Protein AF-A0A2V9RTL7-F1 (afdb_monomer)

Secondary structure (DSSP, 8-state):
-EEE---SSS--BPP---S-PEEEEETTEEEEE-SSEEEEEEETTEEEEEEEE--SS--EEEEEEETT----EEEEEEEE-SSTT----SS-TTSS--B-------SS-EEEEE-SSEEEEEEEE-

Nearest PDB structures (foldseek):
  3ug4-assembly1_E  TM=8.383E-01  e=1.242E-06  Thermotoga maritima
  3s2c-assembly2_J  TM=7.930E-01  e=1.177E-06  Thermotoga petrophila RKU-1
  4atw-assembly6_F  TM=8.390E-01  e=3.818E-06  Thermotoga maritima MSB8
  6d25-assembly2_F  TM=8.436E-01  e=1.455E-05  Xanthomonas citri pv. citri str. 306
  2y2w-assembly1_C  TM=8.300E-01  e=2.349E-04  Bifidobacterium longum

pLDDT: mean 84.89, std 15.82, range [38.5, 98.38]

Radius of gyration: 15.91 Å; Cα contacts (8 Å, |Δi|>4): 275; chains: 1; bounding box: 34×38×45 Å

Mean predicted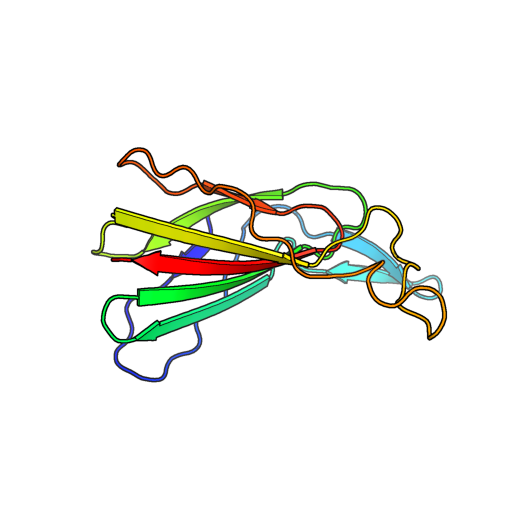 aligned error: 6.69 Å

Foldseek 3Di:
DFEDEDDDPDDWDKGADPDDWDWDDDPNDIDTGGQKIWTWDDDPQKIKIKIFGAALADKDKDWDDYPPDWFDDKKKKKWDDNDPPDDADPVRHPRTDIDIDDQDDDRDTGMDIADHRMMMIMITGD

Solvent-accessible surface area (backbone atoms only — not comparable to full-atom values): 7303 Å² total; per-residue (Å²): 79,30,61,44,80,82,67,77,83,86,56,82,37,60,38,53,42,88,56,74,55,46,74,48,76,54,96,90,36,89,41,75,41,70,40,39,41,43,41,32,43,68,55,94,60,30,38,41,37,37,39,37,23,76,39,78,77,53,67,45,77,37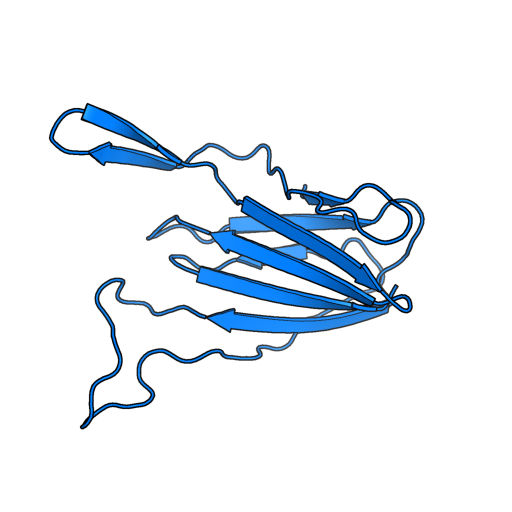,41,50,49,55,65,97,54,58,69,75,48,56,48,36,38,36,36,51,55,98,51,92,82,68,61,59,46,93,90,43,66,69,73,59,52,74,43,70,59,90,59,89,70,84,85,59,85,43,69,46,78,38,50,29,42,23,43,35,42,33,44,32,36,80

Structure (mmCIF, N/CA/C/O backbone):
data_AF-A0A2V9RTL7-F1
#
_entry.id   AF-A0A2V9RTL7-F1
#
loop_
_atom_site.group_PDB
_atom_site.id
_atom_site.type_symbol
_atom_site.label_atom_id
_atom_site.label_alt_id
_atom_site.label_comp_id
_atom_site.label_asym_id
_atom_site.label_entity_id
_atom_site.label_seq_id
_atom_site.pdbx_PDB_ins_code
_atom_site.Cartn_x
_atom_site.Cartn_y
_atom_site.Cartn_z
_atom_site.occupancy
_atom_site.B_iso_or_equiv
_atom_site.auth_seq_id
_atom_site.auth_comp_id
_atom_site.auth_asym_id
_atom_site.auth_atom_id
_atom_site.pdbx_PDB_model_num
ATOM 1 N N . MET A 1 1 ? -0.434 12.856 6.124 1.00 52.66 1 MET A N 1
ATOM 2 C CA . MET A 1 1 ? -1.654 12.536 6.882 1.00 52.66 1 MET A CA 1
ATOM 3 C C . MET A 1 1 ? -2.774 12.291 5.887 1.00 52.66 1 MET A C 1
ATOM 5 O O . MET A 1 1 ? -2.955 13.135 5.021 1.00 52.66 1 MET A O 1
ATOM 9 N N . ILE A 1 2 ? -3.444 11.142 5.966 1.00 62.03 2 ILE A N 1
ATOM 10 C CA . ILE A 1 2 ? -4.691 10.818 5.266 1.00 62.03 2 ILE A CA 1
ATOM 11 C C . ILE A 1 2 ? -5.825 11.096 6.260 1.00 62.03 2 ILE A C 1
ATOM 13 O O . ILE A 1 2 ? -5.928 10.410 7.276 1.00 62.03 2 ILE A O 1
ATOM 17 N N . CYS A 1 3 ? -6.645 12.112 5.990 1.00 57.38 3 CYS A N 1
ATOM 18 C CA . CYS A 1 3 ? -7.808 12.443 6.815 1.00 57.38 3 CYS A CA 1
ATOM 19 C C . CYS A 1 3 ? -9.070 11.815 6.231 1.00 57.38 3 CYS A C 1
ATOM 21 O O . CYS A 1 3 ? -9.384 12.036 5.063 1.00 57.38 3 CYS A O 1
ATOM 23 N N . ILE A 1 4 ? -9.812 11.075 7.056 1.00 60.62 4 ILE A N 1
ATOM 24 C CA . ILE A 1 4 ? -11.090 10.475 6.667 1.00 60.62 4 ILE A CA 1
ATOM 25 C C . ILE A 1 4 ? -12.198 11.139 7.502 1.00 60.62 4 ILE A C 1
ATOM 27 O O . ILE A 1 4 ? -12.236 10.941 8.721 1.00 60.62 4 ILE A O 1
ATOM 31 N N . PRO A 1 5 ? -13.074 11.973 6.903 1.00 53.22 5 PRO A N 1
ATOM 32 C CA . PRO A 1 5 ? -14.178 12.584 7.627 1.00 53.22 5 PRO A CA 1
ATOM 33 C C . PRO A 1 5 ? -15.213 11.525 8.023 1.00 53.22 5 PRO A C 1
ATOM 35 O O . PRO A 1 5 ? -15.569 10.650 7.235 1.00 53.22 5 PRO A O 1
ATOM 38 N N . HIS A 1 6 ? -15.738 11.627 9.246 1.00 52.78 6 HIS A N 1
ATOM 39 C CA . HIS A 1 6 ? -16.861 10.803 9.675 1.00 52.78 6 HIS A CA 1
ATOM 40 C C . HIS A 1 6 ? -18.078 11.177 8.831 1.00 52.78 6 HIS A C 1
ATOM 42 O O . HIS A 1 6 ? -18.558 12.306 8.889 1.00 52.78 6 HIS A O 1
ATOM 48 N N . THR A 1 7 ? -18.593 10.239 8.045 1.00 42.81 7 THR A N 1
ATOM 49 C CA . THR A 1 7 ? -19.841 10.457 7.315 1.00 42.81 7 THR A CA 1
ATOM 50 C C . THR A 1 7 ? -20.743 9.233 7.416 1.00 42.81 7 THR A C 1
ATOM 52 O O . THR A 1 7 ? -20.294 8.088 7.432 1.00 42.81 7 THR A O 1
ATOM 55 N N . ARG A 1 8 ? -22.032 9.520 7.610 1.00 39.84 8 ARG A N 1
ATOM 56 C CA . ARG A 1 8 ? -23.137 8.564 7.691 1.00 39.84 8 ARG A CA 1
ATOM 57 C C . ARG A 1 8 ? -23.276 7.879 6.326 1.00 39.84 8 ARG A C 1
ATOM 59 O O . ARG A 1 8 ? -23.199 8.569 5.320 1.00 39.84 8 ARG A O 1
ATOM 66 N N . ALA A 1 9 ? -23.450 6.555 6.337 1.00 38.50 9 ALA A N 1
ATOM 67 C CA . ALA A 1 9 ? -23.750 5.654 5.217 1.00 38.50 9 ALA A CA 1
ATOM 68 C C . ALA A 1 9 ? -23.739 6.271 3.795 1.00 38.50 9 ALA A C 1
ATOM 70 O O . ALA A 1 9 ? -24.665 6.982 3.416 1.00 38.50 9 ALA A O 1
ATOM 71 N N . GLY A 1 10 ? -22.733 5.909 2.984 1.00 44.28 10 GLY A N 1
ATOM 72 C CA . GLY A 1 10 ? -22.741 6.117 1.522 1.00 44.28 10 GLY A CA 1
ATOM 73 C C . GLY A 1 10 ? -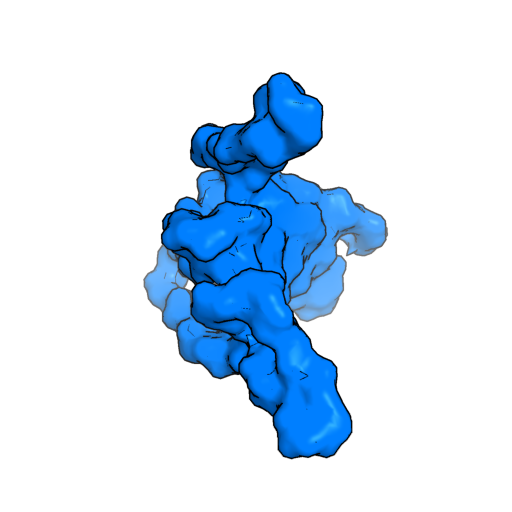21.688 7.071 0.941 1.00 44.28 10 GLY A C 1
ATOM 74 O O . GLY A 1 10 ? -21.672 7.311 -0.262 1.00 44.28 10 GLY A O 1
ATOM 75 N N . SER A 1 11 ? -20.783 7.604 1.748 1.00 41.47 11 SER A N 1
ATOM 76 C CA . SER A 1 11 ? -19.868 8.683 1.359 1.00 41.47 11 SER A CA 1
ATOM 77 C C . SER A 1 11 ? -18.452 8.188 1.048 1.00 41.47 11 SER A C 1
ATOM 79 O O . SER A 1 11 ? -17.727 7.683 1.906 1.00 41.47 11 SER A O 1
ATOM 81 N N . ARG A 1 12 ? -18.042 8.377 -0.211 1.00 46.25 12 ARG A N 1
ATOM 82 C CA . ARG A 1 12 ? -16.671 8.178 -0.693 1.00 46.25 12 ARG A CA 1
ATOM 83 C C . ARG A 1 12 ? -15.795 9.319 -0.174 1.00 46.25 12 ARG A C 1
ATOM 85 O O . ARG A 1 12 ? -15.968 10.456 -0.596 1.00 46.25 12 ARG A O 1
ATOM 92 N N . CYS A 1 13 ? -14.846 9.015 0.705 1.00 48.12 13 CYS A N 1
ATOM 93 C CA . CYS A 1 13 ? -13.844 9.991 1.143 1.00 48.12 13 CYS A CA 1
ATOM 94 C C . CYS A 1 13 ? -12.527 9.755 0.393 1.00 48.12 13 CYS A C 1
ATOM 96 O O . CYS A 1 13 ? -12.064 8.617 0.339 1.00 48.12 13 CYS A O 1
ATOM 98 N N . GLU A 1 14 ? -11.924 10.795 -0.186 1.00 53.03 14 GLU A N 1
ATOM 99 C CA . GLU A 1 14 ? -10.628 10.690 -0.867 1.00 53.03 14 GLU A CA 1
ATOM 100 C C . GLU A 1 14 ? -9.470 10.986 0.110 1.00 53.03 14 GLU A C 1
ATOM 102 O O . GLU A 1 14 ? -9.419 12.062 0.704 1.00 53.03 14 GLU A O 1
ATOM 107 N N . PRO A 1 15 ? -8.508 10.063 0.280 1.00 55.25 15 PRO A N 1
ATOM 108 C CA . PRO A 1 15 ? -7.237 10.320 0.941 1.00 55.25 15 PRO A CA 1
ATOM 109 C C . PRO A 1 15 ? -6.444 11.415 0.221 1.00 55.25 15 PRO A C 1
ATOM 111 O O . PRO A 1 15 ? -5.998 11.213 -0.907 1.00 55.25 15 PRO A O 1
ATOM 114 N N . SER A 1 16 ? -6.205 12.547 0.882 1.00 52.47 16 SER A N 1
ATOM 115 C CA . SER A 1 16 ? -5.282 13.585 0.409 1.00 52.47 16 SER A CA 1
ATOM 116 C C . SER A 1 16 ? -4.010 13.572 1.255 1.00 52.47 16 SER A C 1
ATOM 118 O O . SER A 1 16 ? -4.084 13.792 2.462 1.00 52.47 16 SER A O 1
ATOM 120 N N . SER A 1 17 ? -2.843 13.334 0.651 1.00 52.34 17 SER A N 1
ATOM 121 C CA . SER A 1 17 ? -1.548 13.485 1.331 1.00 52.34 17 SER A CA 1
ATOM 122 C C . SER A 1 17 ? -0.871 14.784 0.881 1.00 52.34 17 SER A C 1
ATOM 124 O O . SER A 1 17 ? -0.711 14.968 -0.324 1.00 52.34 17 SER A O 1
ATOM 126 N N . PRO A 1 18 ? -0.409 15.656 1.796 1.00 50.81 18 PRO A N 1
ATOM 127 C CA . PRO A 1 18 ? 0.266 16.909 1.441 1.00 50.81 18 PRO A CA 1
ATOM 128 C C . PRO A 1 18 ? 1.705 16.721 0.916 1.00 50.81 18 PRO A C 1
ATOM 130 O O . PRO A 1 18 ? 2.395 17.703 0.655 1.00 50.81 18 PRO A O 1
ATOM 133 N N . ARG A 1 19 ? 2.207 15.481 0.773 1.00 56.31 19 ARG A N 1
ATOM 134 C CA . ARG A 1 19 ? 3.551 15.238 0.214 1.00 56.31 19 ARG A CA 1
ATOM 135 C C . ARG A 1 19 ? 3.568 15.489 -1.299 1.00 56.31 19 ARG A C 1
ATOM 137 O O . ARG A 1 19 ? 2.598 15.171 -1.982 1.00 56.31 19 ARG A O 1
ATOM 144 N N . ARG A 1 20 ? 4.703 16.012 -1.794 1.00 64.69 20 ARG A N 1
ATOM 145 C CA . ARG A 1 20 ? 4.959 16.375 -3.202 1.00 64.69 20 ARG A CA 1
ATOM 146 C C . ARG A 1 20 ? 4.351 15.362 -4.183 1.00 64.69 20 ARG A C 1
ATOM 148 O O . ARG A 1 20 ? 4.505 14.142 -4.023 1.00 64.69 20 ARG A O 1
ATOM 155 N N . GLY A 1 21 ? 3.662 15.901 -5.188 1.00 73.06 21 GLY A N 1
ATOM 156 C CA . GLY A 1 21 ? 3.207 15.146 -6.349 1.00 73.06 21 GLY A CA 1
ATOM 157 C C . GLY A 1 21 ? 4.375 14.495 -7.090 1.00 73.06 21 GLY A C 1
ATOM 158 O O . GLY A 1 21 ? 5.537 14.841 -6.874 1.00 73.06 21 GLY A O 1
ATOM 159 N N . ILE A 1 22 ? 4.060 13.514 -7.923 1.00 84.25 22 ILE A N 1
ATOM 160 C CA . ILE A 1 22 ? 5.026 12.829 -8.782 1.00 84.25 22 ILE A CA 1
ATOM 161 C C . ILE A 1 22 ? 5.062 13.594 -10.100 1.00 84.25 22 ILE A C 1
ATOM 163 O O . ILE A 1 22 ? 4.014 13.755 -10.717 1.00 84.25 22 ILE A O 1
ATOM 167 N N . ASN A 1 23 ? 6.235 14.049 -10.529 1.00 87.62 23 ASN A N 1
ATOM 168 C CA . ASN A 1 23 ? 6.415 14.705 -11.824 1.00 87.62 23 ASN A CA 1
ATOM 169 C C . ASN A 1 23 ? 7.018 13.712 -12.818 1.00 87.62 23 ASN A C 1
ATOM 171 O O . ASN A 1 23 ? 7.887 12.925 -12.444 1.00 87.62 23 ASN A O 1
ATOM 175 N N . TYR A 1 24 ? 6.572 13.756 -14.066 1.00 84.88 24 TYR A N 1
ATOM 176 C CA . TYR A 1 24 ? 7.093 12.918 -15.143 1.00 84.88 24 TYR A CA 1
ATOM 177 C C . TYR A 1 24 ? 6.881 13.599 -16.496 1.00 84.88 24 TYR A C 1
ATOM 179 O O . TYR A 1 24 ? 6.109 14.552 -16.610 1.00 84.88 24 TYR A O 1
ATOM 187 N N . ASP A 1 25 ? 7.578 13.110 -17.515 1.00 88.38 25 ASP A N 1
ATOM 188 C CA . ASP A 1 25 ? 7.366 13.531 -18.894 1.00 88.38 25 ASP A CA 1
ATOM 189 C C . ASP A 1 25 ? 6.290 12.659 -19.551 1.00 88.38 25 ASP A C 1
ATOM 191 O O . ASP A 1 25 ? 6.305 11.432 -19.427 1.00 88.38 25 ASP A O 1
ATOM 195 N N . ARG A 1 26 ? 5.336 13.300 -20.225 1.00 86.19 26 ARG A N 1
ATOM 196 C CA . ARG A 1 26 ? 4.340 12.647 -21.068 1.00 86.19 26 ARG A CA 1
ATOM 197 C C . ARG A 1 26 ? 4.426 13.262 -22.457 1.00 86.19 26 ARG A C 1
ATOM 199 O O . ARG A 1 26 ? 3.950 14.378 -22.660 1.00 86.19 26 ARG A O 1
ATOM 206 N N . ASP A 1 27 ? 5.014 12.532 -23.395 1.00 89.94 27 ASP A N 1
ATOM 207 C CA . ASP A 1 27 ? 5.146 12.939 -24.798 1.00 89.94 27 ASP A CA 1
ATOM 208 C C . ASP A 1 27 ? 5.831 14.314 -24.961 1.00 89.94 27 ASP A C 1
ATOM 210 O O . ASP A 1 27 ? 5.372 15.176 -25.717 1.00 89.94 27 ASP A O 1
ATOM 214 N N . GLY A 1 28 ? 6.906 14.553 -24.201 1.00 90.62 28 GLY A N 1
ATOM 215 C CA . GLY A 1 28 ? 7.657 15.812 -24.194 1.00 90.62 28 GLY A CA 1
ATOM 216 C C . GLY A 1 28 ? 6.991 16.943 -23.407 1.00 90.62 28 GLY A C 1
ATOM 217 O O . GLY A 1 28 ? 7.417 18.097 -23.503 1.00 90.62 28 GLY A O 1
ATOM 218 N N . LYS A 1 29 ? 5.911 16.654 -22.669 1.00 93.12 29 LYS A N 1
ATOM 219 C CA . LYS A 1 29 ? 5.189 17.627 -21.843 1.00 93.12 29 LYS A CA 1
ATOM 220 C C . LYS A 1 29 ? 5.284 17.247 -20.366 1.00 93.12 29 LYS A C 1
ATOM 222 O O . LYS A 1 29 ? 4.928 16.122 -20.007 1.00 93.12 29 LYS A O 1
ATOM 227 N N . PRO A 1 30 ? 5.658 18.187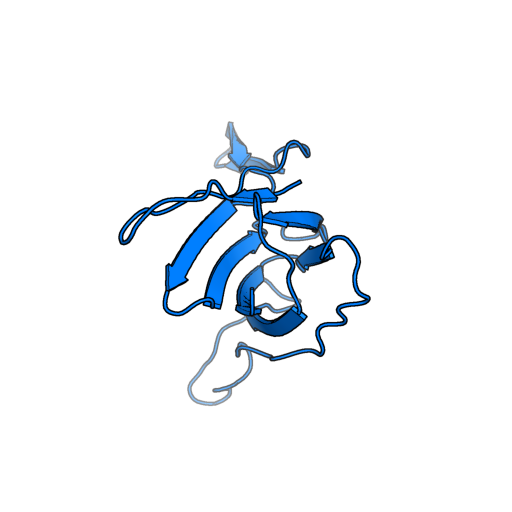 -19.480 1.00 90.31 30 PRO A N 1
ATOM 228 C CA . PRO A 1 30 ? 5.604 17.955 -18.046 1.00 90.31 30 PRO A CA 1
ATOM 229 C C . PRO A 1 30 ? 4.181 17.611 -17.601 1.00 90.31 30 PRO A C 1
ATOM 231 O O . PRO A 1 30 ? 3.234 18.365 -17.836 1.00 90.31 30 PRO A O 1
ATOM 234 N N . ALA A 1 31 ? 4.041 16.479 -16.925 1.00 89.62 31 ALA A N 1
ATOM 235 C CA . ALA A 1 31 ? 2.811 16.029 -16.303 1.00 89.62 31 ALA A CA 1
ATOM 236 C C . ALA A 1 31 ? 3.062 15.716 -14.827 1.00 89.62 31 ALA A C 1
ATOM 238 O O . ALA A 1 31 ? 4.191 15.463 -14.395 1.00 89.62 31 ALA A O 1
ATOM 239 N N . SER A 1 32 ? 1.994 15.737 -14.033 1.00 87.75 32 SER A N 1
ATOM 240 C CA . SER A 1 32 ? 2.083 15.390 -12.623 1.00 87.75 32 SER A CA 1
ATOM 241 C C . SER A 1 32 ? 0.940 14.498 -12.168 1.00 87.75 32 SER A C 1
ATOM 243 O O . SER A 1 32 ? -0.171 14.510 -12.704 1.00 87.75 32 SER A O 1
ATOM 245 N N . PHE A 1 33 ? 1.245 13.698 -11.157 1.00 86.06 33 PHE A N 1
ATOM 246 C CA . PHE A 1 33 ? 0.282 12.952 -10.377 1.00 86.06 33 PHE A CA 1
ATOM 247 C C . PHE A 1 33 ? 0.317 13.398 -8.918 1.00 86.06 33 PHE A C 1
ATOM 249 O O . PHE A 1 33 ? 1.297 13.936 -8.405 1.00 86.06 33 PHE A O 1
ATOM 256 N N . TRP A 1 34 ? -0.790 13.145 -8.235 1.00 87.62 34 TRP A N 1
ATOM 257 C CA . TRP A 1 34 ? -0.908 13.208 -6.785 1.00 87.62 34 TRP A CA 1
ATOM 258 C C . TRP A 1 34 ? 0.090 12.251 -6.129 1.00 87.62 34 TRP A C 1
ATOM 260 O O . TRP A 1 34 ? 0.537 11.266 -6.717 1.00 87.62 34 TRP A O 1
ATOM 270 N N . GLY A 1 35 ? 0.418 12.517 -4.869 1.00 88.25 35 GLY A N 1
ATOM 271 C CA . GLY A 1 35 ? 1.375 11.683 -4.171 1.00 88.25 35 GLY A CA 1
ATOM 272 C C . GLY A 1 35 ? 0.834 10.327 -3.719 1.00 88.25 35 GLY A C 1
ATOM 273 O O . GLY A 1 35 ? 1.499 9.310 -3.862 1.00 88.25 35 GLY A O 1
ATOM 274 N N . LEU A 1 36 ? -0.365 10.334 -3.147 1.00 91.06 36 LEU A N 1
ATOM 275 C CA . LEU A 1 36 ? -1.182 9.166 -2.826 1.00 91.06 36 LEU A CA 1
ATOM 276 C C . LEU A 1 36 ? -2.629 9.548 -3.145 1.00 91.06 36 LEU A C 1
ATOM 278 O O . LEU A 1 36 ? -3.008 10.695 -2.904 1.00 91.06 36 LEU A O 1
ATOM 282 N N . LYS A 1 37 ? -3.411 8.626 -3.709 1.00 90.31 37 LYS A N 1
ATOM 283 C CA . LYS A 1 37 ? -4.876 8.770 -3.830 1.00 90.31 37 LYS A CA 1
ATOM 284 C C . LYS A 1 37 ? -5.540 7.578 -3.205 1.00 90.31 37 LYS A C 1
ATOM 286 O O . LYS A 1 37 ? -4.891 6.576 -2.932 1.00 90.31 37 LYS A O 1
ATOM 291 N N . GLY A 1 38 ? -6.853 7.643 -3.084 1.00 89.38 38 GLY A N 1
ATOM 292 C CA . GLY A 1 38 ? -7.602 6.475 -2.699 1.00 89.38 38 GLY A CA 1
ATOM 293 C C . GLY A 1 38 ? -9.083 6.728 -2.551 1.00 89.38 38 GLY A C 1
ATOM 294 O O . GLY A 1 38 ? -9.614 7.742 -2.998 1.00 89.38 38 GLY A O 1
ATOM 295 N N . SER A 1 39 ? -9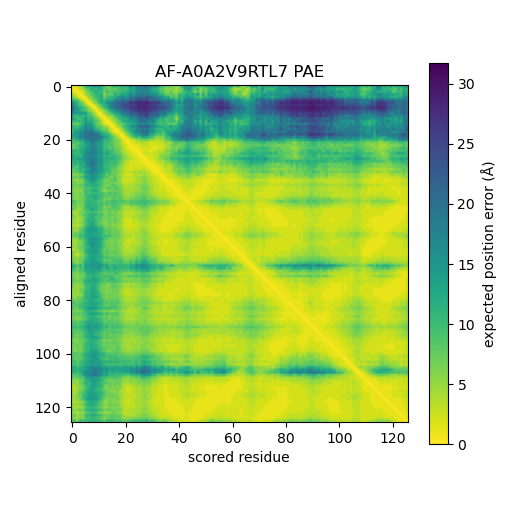.716 5.815 -1.835 1.00 89.94 39 SER A N 1
ATOM 296 C CA . SER A 1 39 ? -11.089 5.936 -1.374 1.00 89.94 39 SER A CA 1
ATOM 297 C C . SER A 1 39 ? -11.217 5.318 0.006 1.00 89.94 39 SER A C 1
ATOM 299 O O . SER A 1 39 ? -10.555 4.323 0.301 1.00 89.94 39 SER A O 1
ATOM 301 N N . ALA A 1 40 ? -12.121 5.847 0.812 1.00 90.25 40 ALA A N 1
ATOM 302 C CA . ALA A 1 40 ? -12.483 5.278 2.094 1.00 90.25 40 ALA A CA 1
ATOM 303 C C . ALA A 1 40 ? -14.001 5.117 2.211 1.00 90.25 40 ALA A C 1
ATOM 305 O O . ALA A 1 40 ? -14.757 5.963 1.723 1.00 90.25 40 ALA A O 1
ATOM 306 N N . SER A 1 41 ? -14.424 4.039 2.868 1.00 89.12 41 SER A N 1
ATOM 307 C CA . SER A 1 41 ? -15.820 3.752 3.204 1.00 89.12 41 SER A CA 1
ATOM 308 C C . SER A 1 41 ? -15.905 3.091 4.574 1.00 89.12 41 SER A C 1
ATOM 310 O O . SER A 1 41 ? -15.074 2.241 4.889 1.00 89.12 41 SER A O 1
ATOM 312 N N . VAL A 1 42 ? -16.930 3.425 5.354 1.00 89.44 42 VAL A N 1
ATOM 313 C CA . VAL A 1 42 ? -17.179 2.822 6.670 1.00 89.44 42 VAL A CA 1
ATOM 314 C C . VAL A 1 42 ? -18.481 2.033 6.635 1.00 89.44 42 VAL A C 1
ATOM 316 O O . VAL A 1 42 ? -19.502 2.540 6.163 1.00 89.44 42 VAL A O 1
ATOM 319 N N . ARG A 1 43 ? -18.450 0.806 7.153 1.00 88.00 43 ARG A N 1
ATOM 320 C CA . ARG A 1 43 ? -19.622 -0.053 7.345 1.00 88.00 43 ARG A CA 1
ATOM 321 C C . ARG A 1 43 ? -19.392 -0.943 8.564 1.00 88.00 43 ARG A C 1
ATOM 323 O O . ARG A 1 43 ? -18.302 -1.472 8.712 1.00 88.00 43 ARG A O 1
ATOM 330 N N . ASP A 1 44 ? -20.398 -1.099 9.422 1.00 89.56 44 ASP A N 1
ATOM 331 C CA . ASP A 1 44 ? -20.370 -2.042 10.555 1.00 89.56 44 ASP A CA 1
ATOM 332 C C . ASP A 1 44 ? -19.118 -1.901 11.458 1.00 89.56 44 ASP A C 1
ATOM 334 O O . ASP A 1 44 ? -18.503 -2.887 11.846 1.00 89.56 44 ASP A O 1
ATOM 338 N N . LYS A 1 45 ? -18.717 -0.653 11.768 1.00 90.38 45 LYS A N 1
ATOM 339 C CA . LYS A 1 45 ? -17.475 -0.294 12.502 1.00 90.38 45 LYS A CA 1
ATOM 340 C C . LYS A 1 45 ? -16.166 -0.773 11.849 1.00 90.38 45 LYS A C 1
ATOM 342 O O . LYS A 1 45 ? -15.110 -0.719 12.466 1.00 90.38 45 LYS A O 1
ATOM 347 N N . ALA A 1 46 ? -16.210 -1.162 10.580 1.00 92.06 46 ALA A N 1
ATOM 348 C CA . ALA A 1 46 ? -15.037 -1.426 9.766 1.00 92.06 46 ALA A CA 1
ATOM 349 C C . ALA A 1 46 ? -14.833 -0.295 8.751 1.00 92.06 46 ALA A C 1
ATOM 351 O O . ALA A 1 46 ? -15.713 0.036 7.948 1.00 92.06 46 ALA A O 1
ATOM 352 N N . LEU A 1 47 ? -13.644 0.294 8.771 1.00 92.38 47 LEU A N 1
ATOM 353 C CA . LEU A 1 47 ? -13.158 1.199 7.745 1.00 92.38 47 LEU A CA 1
ATOM 354 C C . LEU A 1 47 ? -12.440 0.392 6.660 1.00 92.38 47 LEU A C 1
ATOM 356 O O . LEU A 1 47 ? -11.435 -0.265 6.922 1.00 92.38 47 LEU A O 1
ATOM 360 N N . VAL A 1 48 ? -12.912 0.500 5.422 1.00 94.62 48 VAL A N 1
ATOM 361 C CA . VAL A 1 48 ? -12.195 0.019 4.239 1.00 94.62 48 VAL A CA 1
ATOM 362 C C . VAL A 1 48 ? -11.543 1.211 3.554 1.00 94.62 48 VAL A C 1
ATOM 364 O O . VAL A 1 48 ? -12.229 2.101 3.054 1.00 94.62 48 VAL A O 1
ATOM 367 N N . LEU A 1 49 ? -10.216 1.213 3.518 1.00 94.44 49 LEU A N 1
ATOM 368 C CA . LEU A 1 49 ? -9.391 2.225 2.872 1.00 94.44 49 LEU A CA 1
ATOM 369 C C . LEU A 1 49 ? -8.644 1.581 1.701 1.00 94.44 49 LEU A C 1
ATOM 371 O O . LEU A 1 49 ? -7.912 0.618 1.885 1.00 94.44 49 LEU A O 1
ATOM 375 N N . THR A 1 50 ? -8.803 2.113 0.495 1.00 95.94 50 THR A N 1
ATOM 376 C CA . THR A 1 50 ? -7.973 1.747 -0.662 1.00 95.94 50 THR A CA 1
ATOM 377 C C . THR A 1 50 ? -7.048 2.908 -0.969 1.00 95.94 50 THR A C 1
ATOM 379 O O . THR A 1 50 ? -7.535 4.025 -1.101 1.00 95.94 50 THR A O 1
ATOM 382 N N . VAL A 1 51 ? -5.745 2.665 -1.086 1.00 95.50 51 VAL A N 1
ATOM 383 C CA . VAL A 1 51 ? -4.728 3.683 -1.380 1.00 95.50 51 VAL A CA 1
ATOM 384 C C . VAL A 1 51 ? -3.893 3.245 -2.574 1.00 95.50 51 VAL A C 1
ATOM 386 O O . VAL A 1 51 ? -3.469 2.097 -2.651 1.00 95.50 51 VAL A O 1
ATOM 389 N N . VAL A 1 52 ? -3.634 4.175 -3.483 1.00 95.19 52 VAL A N 1
ATOM 390 C CA . VAL A 1 52 ? -2.766 4.009 -4.647 1.00 95.19 52 VAL A CA 1
ATOM 391 C C . VAL A 1 52 ? -1.511 4.850 -4.449 1.00 95.19 52 VAL A C 1
ATOM 393 O O . VAL A 1 52 ? -1.612 6.059 -4.208 1.00 95.19 52 VAL A O 1
ATOM 396 N N . ASN A 1 53 ? -0.345 4.223 -4.607 1.00 94.94 53 ASN A N 1
ATOM 397 C CA . ASN A 1 53 ? 0.931 4.905 -4.796 1.00 94.94 53 ASN A CA 1
ATOM 398 C C . ASN A 1 53 ? 1.362 4.759 -6.266 1.00 94.94 53 ASN A C 1
ATOM 400 O O . ASN A 1 53 ? 1.815 3.678 -6.649 1.00 94.94 53 ASN A O 1
ATOM 404 N N . PRO A 1 54 ? 1.237 5.819 -7.091 1.00 93.56 54 PRO A N 1
ATOM 405 C CA . PRO A 1 54 ? 1.626 5.756 -8.496 1.00 93.56 54 PRO A CA 1
ATOM 406 C C . PRO A 1 54 ? 3.138 5.877 -8.715 1.00 93.56 54 PRO A C 1
ATOM 408 O O . PRO A 1 54 ? 3.586 5.753 -9.851 1.00 93.56 54 PRO A O 1
ATOM 411 N N . SER A 1 55 ? 3.932 6.161 -7.675 1.00 92.25 55 SER A N 1
ATOM 412 C CA . SER A 1 55 ? 5.378 6.305 -7.845 1.00 92.25 55 SER A CA 1
ATOM 413 C C . SER A 1 55 ? 5.991 4.954 -8.170 1.00 92.25 55 SER A C 1
ATOM 415 O O . SER A 1 55 ? 5.800 4.005 -7.417 1.00 92.25 55 SER A O 1
ATOM 417 N N . VAL A 1 56 ? 6.748 4.867 -9.259 1.00 92.31 56 VAL A N 1
ATOM 418 C CA . VAL A 1 56 ? 7.399 3.619 -9.691 1.00 92.31 56 VAL A CA 1
ATOM 419 C C . VAL A 1 56 ? 8.653 3.284 -8.880 1.00 92.31 56 VAL A C 1
ATOM 421 O O . VAL A 1 56 ? 9.134 2.160 -8.938 1.00 92.31 56 VAL A O 1
ATOM 424 N N . SER A 1 57 ? 9.164 4.233 -8.092 1.00 91.50 57 SER A N 1
ATOM 425 C CA . SER A 1 57 ? 10.417 4.083 -7.339 1.00 91.50 57 SER A CA 1
ATOM 426 C C . SER A 1 57 ? 10.294 4.417 -5.852 1.00 91.50 57 SER A C 1
ATOM 428 O O . SER A 1 57 ? 11.003 3.841 -5.028 1.00 91.50 57 SER A O 1
ATOM 430 N N . GLU A 1 58 ? 9.391 5.320 -5.468 1.00 92.12 58 GLU A N 1
ATOM 431 C CA . 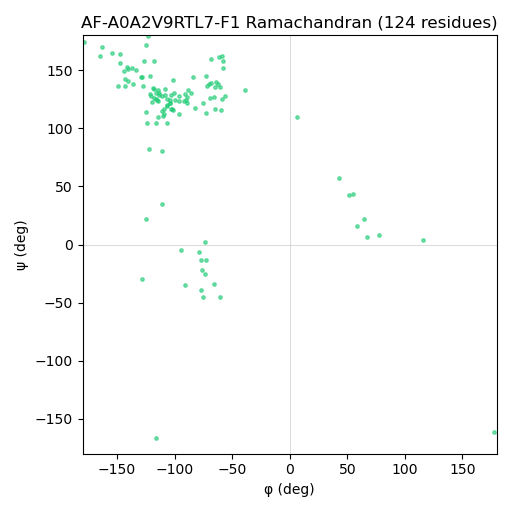GLU A 1 58 ? 9.337 5.827 -4.096 1.00 92.12 58 GLU A CA 1
ATOM 432 C C . GLU A 1 58 ? 8.313 5.075 -3.247 1.00 92.12 58 GLU A C 1
ATOM 434 O O . GLU A 1 58 ? 7.111 5.076 -3.529 1.00 92.12 58 GLU A O 1
ATOM 439 N N . THR A 1 59 ? 8.777 4.517 -2.129 1.00 93.19 59 THR A N 1
ATOM 440 C CA . THR A 1 59 ? 7.884 4.114 -1.037 1.00 93.19 59 THR A CA 1
ATOM 441 C C . THR A 1 59 ? 7.350 5.360 -0.343 1.00 93.19 59 THR A C 1
ATOM 443 O O . THR A 1 59 ? 8.101 6.290 -0.041 1.00 93.19 59 THR A O 1
ATOM 446 N N . ARG A 1 60 ? 6.050 5.380 -0.048 1.00 92.19 60 ARG A N 1
ATOM 447 C CA . ARG A 1 60 ? 5.399 6.514 0.613 1.00 92.19 60 ARG A CA 1
ATOM 448 C C . ARG A 1 60 ? 4.807 6.096 1.942 1.00 92.19 60 ARG A C 1
ATOM 450 O O . ARG A 1 60 ? 4.138 5.076 2.043 1.00 92.19 60 ARG A O 1
ATOM 457 N N . VAL A 1 61 ? 5.033 6.922 2.954 1.00 89.88 61 VAL A N 1
ATOM 458 C CA . VAL A 1 61 ? 4.536 6.703 4.313 1.00 89.88 61 VAL A CA 1
ATOM 459 C C . VAL A 1 61 ? 3.523 7.786 4.655 1.00 89.88 61 VAL A C 1
ATOM 461 O O . VAL A 1 61 ? 3.791 8.983 4.462 1.00 89.88 61 VAL A O 1
ATOM 464 N N . ALA A 1 62 ? 2.358 7.376 5.154 1.00 88.25 62 ALA A N 1
ATOM 465 C CA . ALA A 1 62 ? 1.324 8.292 5.610 1.00 88.25 62 ALA A CA 1
ATOM 466 C C . ALA A 1 62 ? 0.593 7.759 6.844 1.00 88.25 62 ALA A C 1
ATOM 468 O O . ALA A 1 62 ? 0.195 6.602 6.904 1.00 88.25 62 ALA A O 1
ATOM 469 N N . GLU A 1 63 ? 0.373 8.653 7.799 1.00 87.50 63 GLU A N 1
ATOM 470 C CA . GLU A 1 63 ? -0.510 8.434 8.940 1.00 87.50 63 GLU A CA 1
ATOM 471 C C . GLU A 1 63 ? -1.976 8.412 8.494 1.00 87.50 63 GLU A C 1
ATOM 473 O O . GLU A 1 63 ? -2.382 9.230 7.659 1.00 87.50 63 GLU A O 1
ATOM 478 N N . ILE A 1 64 ? -2.748 7.486 9.051 1.00 86.94 64 ILE A N 1
ATOM 479 C CA . ILE A 1 64 ? -4.167 7.260 8.803 1.00 86.94 64 ILE A CA 1
ATOM 480 C C . ILE A 1 64 ? -4.911 7.681 10.064 1.00 86.94 64 ILE A C 1
ATOM 482 O O . ILE A 1 64 ? -4.828 7.012 11.092 1.00 86.94 64 ILE A O 1
ATOM 486 N N . ASN A 1 65 ? -5.658 8.777 9.955 1.00 82.56 65 ASN A N 1
ATOM 487 C CA . ASN A 1 65 ? -6.418 9.330 11.067 1.00 82.56 65 ASN A CA 1
ATOM 488 C C . ASN A 1 65 ? -7.916 9.267 10.777 1.00 82.56 65 ASN A C 1
ATOM 490 O O . ASN A 1 65 ? -8.400 9.805 9.773 1.00 82.56 65 ASN A O 1
ATOM 494 N N . VAL A 1 66 ? -8.646 8.628 11.691 1.00 82.06 66 VAL A N 1
ATOM 495 C CA . VAL A 1 66 ? -10.108 8.544 11.679 1.00 82.06 66 VAL A CA 1
ATOM 496 C C . VAL A 1 66 ? -10.636 9.453 12.775 1.00 82.06 66 VAL A C 1
ATOM 498 O O . VAL A 1 66 ? -10.310 9.297 13.949 1.00 82.06 66 VAL A O 1
ATOM 501 N N . ARG A 1 67 ? -11.440 10.448 12.399 1.00 80.19 67 ARG A N 1
ATOM 502 C CA . ARG A 1 67 ? -11.983 11.395 13.375 1.00 80.19 67 ARG A CA 1
ATOM 503 C C . ARG A 1 67 ? -12.933 10.669 14.334 1.00 80.19 67 ARG A C 1
ATOM 505 O O . ARG A 1 67 ? -13.892 10.052 13.883 1.00 80.19 67 ARG A O 1
ATOM 512 N N . SER A 1 68 ? -12.693 10.813 15.638 1.00 77.62 68 SER A N 1
ATOM 513 C CA . SER A 1 68 ? -13.553 10.295 16.716 1.00 77.62 68 SER A CA 1
ATOM 514 C C . SER A 1 68 ? -13.664 8.764 16.803 1.00 77.62 68 SER A C 1
ATOM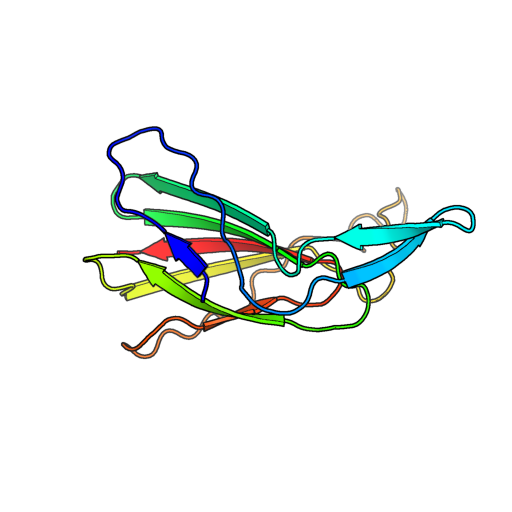 516 O O . SER A 1 68 ? -14.615 8.269 17.403 1.00 77.62 68 SER A O 1
ATOM 518 N N . ALA A 1 69 ? -12.703 8.018 16.250 1.00 80.69 69 ALA A N 1
ATOM 519 C CA . ALA A 1 69 ? -12.610 6.567 16.407 1.00 80.69 69 ALA A CA 1
ATOM 520 C C . ALA A 1 69 ? -11.151 6.127 16.588 1.00 80.69 69 ALA A C 1
ATOM 522 O O . ALA A 1 69 ? -10.242 6.780 16.074 1.00 80.69 69 ALA A O 1
ATOM 523 N N . ASN A 1 70 ? -10.936 5.019 17.298 1.00 85.94 70 ASN A N 1
ATOM 524 C CA . ASN A 1 70 ? -9.612 4.431 17.491 1.00 85.94 70 ASN A CA 1
ATOM 525 C C . ASN A 1 70 ? -9.517 3.150 16.674 1.00 85.94 70 ASN A C 1
ATOM 527 O O . ASN A 1 70 ? -10.410 2.319 16.728 1.00 85.94 70 AS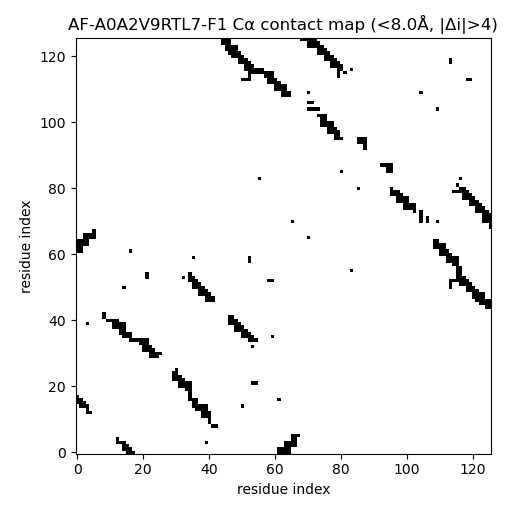N A O 1
ATOM 531 N N . ILE A 1 71 ? -8.424 2.960 15.943 1.00 89.88 71 ILE A N 1
ATOM 532 C CA . ILE A 1 71 ? -8.240 1.726 15.182 1.00 89.88 71 ILE A CA 1
ATOM 533 C C . ILE A 1 71 ? -7.697 0.649 16.127 1.00 89.88 71 ILE A C 1
ATOM 535 O O . ILE A 1 71 ? -6.597 0.795 16.658 1.00 89.88 71 ILE A O 1
ATOM 539 N N . SER A 1 72 ? -8.447 -0.435 16.328 1.00 90.44 72 SER A N 1
ATOM 540 C CA . SER A 1 72 ? -8.072 -1.512 17.256 1.00 90.44 72 SER A CA 1
ATOM 541 C C . SER A 1 72 ? -7.257 -2.623 16.594 1.00 90.44 72 SER A C 1
ATOM 543 O O . SER A 1 72 ? -6.404 -3.241 17.224 1.00 90.44 72 SER A O 1
ATOM 545 N N . SER A 1 73 ? -7.548 -2.922 15.330 1.00 92.50 73 SER A N 1
ATOM 546 C CA . SER A 1 73 ? -6.902 -3.985 14.556 1.00 92.50 73 SER A CA 1
ATOM 547 C C . SER A 1 73 ? -7.165 -3.788 13.066 1.00 92.50 73 SER A C 1
ATOM 549 O O . SER A 1 73 ? -7.983 -2.956 12.670 1.00 92.50 73 SER A O 1
ATOM 551 N N . GLY A 1 74 ? -6.475 -4.542 12.215 1.00 93.69 74 GLY A N 1
ATOM 552 C CA . GLY A 1 74 ? -6.752 -4.501 10.790 1.00 93.69 74 GLY A CA 1
ATOM 553 C C . GLY A 1 74 ? -5.899 -5.449 9.969 1.00 93.69 74 GLY A C 1
ATOM 554 O O . GLY A 1 74 ? -4.970 -6.080 10.463 1.00 93.69 74 GLY A O 1
ATOM 555 N N . THR A 1 75 ? -6.223 -5.514 8.686 1.00 96.00 75 THR A N 1
ATOM 556 C CA . THR A 1 75 ? -5.495 -6.285 7.678 1.00 96.00 75 THR A CA 1
ATOM 557 C C . THR A 1 75 ? -5.181 -5.392 6.496 1.00 96.00 75 THR A C 1
ATOM 559 O O . THR A 1 75 ? -6.019 -4.576 6.101 1.00 96.00 75 THR A O 1
ATOM 562 N N . VAL A 1 76 ? -4.017 -5.584 5.886 1.00 96.81 76 VAL A N 1
ATOM 563 C CA . VAL A 1 76 ? -3.649 -4.916 4.640 1.00 96.81 76 VAL A CA 1
ATOM 564 C C . VAL A 1 76 ? -3.433 -5.956 3.552 1.00 96.81 76 VAL A C 1
ATOM 566 O O . VAL A 1 76 ? -2.754 -6.949 3.767 1.00 96.81 76 VAL A O 1
ATOM 569 N N . THR A 1 77 ? -3.997 -5.715 2.377 1.00 98.19 77 THR A N 1
ATOM 570 C CA . THR A 1 77 ? -3.751 -6.474 1.155 1.00 98.19 77 THR A CA 1
ATOM 571 C C . THR A 1 77 ? -3.139 -5.529 0.133 1.00 98.19 77 THR A C 1
ATOM 573 O O . THR A 1 77 ? -3.702 -4.472 -0.142 1.00 98.19 77 THR A O 1
ATOM 576 N N . VAL A 1 78 ? -1.994 -5.891 -0.430 1.00 98.12 78 VAL A N 1
ATOM 577 C CA . VAL A 1 78 ? -1.223 -5.062 -1.359 1.00 98.12 78 VAL A CA 1
ATOM 578 C C . VAL A 1 78 ? -1.057 -5.803 -2.675 1.00 98.12 78 VAL A C 1
ATOM 580 O O . VAL A 1 78 ? -0.623 -6.951 -2.687 1.00 98.12 78 VAL A O 1
ATOM 583 N N . LEU A 1 79 ? -1.367 -5.135 -3.781 1.00 98.38 79 LEU A N 1
ATOM 584 C CA . LEU A 1 79 ? -0.991 -5.555 -5.125 1.00 98.38 79 LEU A CA 1
ATOM 585 C C . LEU A 1 79 ? 0.170 -4.677 -5.590 1.00 98.38 79 LEU A C 1
ATOM 587 O O . LEU A 1 79 ? 0.049 -3.451 -5.604 1.00 98.38 79 LEU A O 1
ATOM 591 N N . THR A 1 80 ? 1.299 -5.295 -5.921 1.00 97.75 80 THR A N 1
ATOM 592 C CA . THR A 1 80 ? 2.520 -4.614 -6.374 1.00 97.75 80 THR A CA 1
ATOM 593 C C . THR A 1 80 ? 3.466 -5.630 -7.010 1.00 97.75 80 THR A C 1
ATOM 595 O O . THR A 1 80 ? 3.339 -6.832 -6.773 1.00 97.75 80 THR A O 1
ATOM 598 N N . HIS A 1 81 ? 4.427 -5.143 -7.787 1.00 96.88 81 HIS A N 1
ATOM 599 C CA . HIS A 1 81 ? 5.549 -5.916 -8.303 1.00 96.88 81 HIS A CA 1
ATOM 600 C C . HIS A 1 81 ? 6.778 -4.995 -8.426 1.00 96.88 81 HIS A C 1
ATOM 602 O O . HIS A 1 81 ? 6.628 -3.775 -8.480 1.00 96.88 81 HIS A O 1
ATOM 608 N N . SER A 1 82 ? 7.997 -5.546 -8.412 1.00 93.88 82 SER A N 1
ATOM 609 C CA . SER A 1 82 ? 9.230 -4.743 -8.553 1.00 93.88 82 SER A CA 1
ATOM 610 C C . SER A 1 82 ? 9.459 -4.236 -9.978 1.00 93.88 82 SER A C 1
ATOM 612 O O . SER A 1 82 ? 10.127 -3.228 -10.171 1.00 93.88 82 SER A O 1
ATOM 614 N N . ASP A 1 83 ? 8.908 -4.948 -10.955 1.00 94.75 83 ASP A N 1
ATOM 615 C CA . ASP A 1 83 ? 8.855 -4.563 -12.364 1.00 94.75 83 ASP A CA 1
ATOM 616 C C . ASP A 1 83 ? 7.439 -4.087 -12.716 1.00 94.75 83 ASP A C 1
ATOM 618 O O . ASP A 1 83 ? 6.474 -4.828 -12.511 1.00 94.75 83 ASP A O 1
ATOM 622 N N . ILE A 1 84 ? 7.329 -2.864 -13.244 1.00 92.88 84 ILE A N 1
ATOM 623 C CA . ILE A 1 84 ? 6.066 -2.224 -13.643 1.00 92.88 84 ILE A CA 1
ATOM 624 C C . ILE A 1 84 ? 5.465 -2.815 -14.925 1.00 92.88 84 ILE A C 1
ATOM 626 O O . ILE A 1 84 ? 4.303 -2.546 -15.226 1.00 92.88 84 ILE A O 1
ATOM 630 N N . HIS A 1 85 ? 6.238 -3.605 -15.671 1.00 95.31 85 HIS A N 1
ATOM 631 C CA . HIS A 1 85 ? 5.784 -4.309 -16.869 1.00 95.31 85 HIS A CA 1
ATOM 632 C C . HIS A 1 85 ? 5.325 -5.740 -16.580 1.00 95.31 85 HIS A C 1
ATOM 634 O O . HIS A 1 85 ? 4.816 -6.408 -17.480 1.00 95.31 85 HIS A O 1
ATOM 640 N N . ALA A 1 86 ? 5.476 -6.217 -15.342 1.00 96.50 86 ALA A N 1
ATOM 641 C CA . ALA A 1 86 ? 5.075 -7.565 -14.981 1.00 96.50 86 ALA A CA 1
ATOM 642 C C . ALA A 1 86 ? 3.567 -7.773 -15.162 1.00 96.50 86 ALA A C 1
ATOM 644 O O . ALA A 1 86 ? 2.739 -6.938 -14.790 1.00 96.50 86 ALA A O 1
ATOM 645 N N . HIS A 1 87 ? 3.217 -8.935 -15.698 1.00 97.31 87 HIS A N 1
ATOM 646 C CA . HIS A 1 87 ? 1.844 -9.360 -15.905 1.00 97.31 87 HIS A CA 1
ATOM 647 C C . HIS A 1 87 ? 1.741 -10.877 -15.741 1.00 97.31 87 HIS A C 1
ATOM 649 O O . HIS A 1 87 ? 2.742 -11.593 -15.768 1.00 97.31 87 HIS A O 1
ATOM 655 N N . ASN A 1 88 ? 0.516 -11.371 -15.580 1.00 97.88 88 ASN A N 1
ATOM 656 C CA . ASN A 1 88 ? 0.256 -12.806 -15.577 1.00 97.88 88 ASN A CA 1
ATOM 657 C C . ASN A 1 88 ? 0.105 -13.302 -17.026 1.00 97.88 88 ASN A C 1
ATOM 659 O O . ASN A 1 88 ? -0.435 -12.590 -17.878 1.00 97.88 88 ASN A O 1
ATOM 663 N N . SER A 1 89 ? 0.582 -14.513 -17.307 1.00 97.12 89 SER A N 1
ATOM 664 C CA . SER A 1 89 ? 0.360 -15.246 -18.562 1.00 97.12 89 SER A CA 1
ATOM 665 C C . SER A 1 89 ? -0.282 -16.607 -18.269 1.00 97.12 89 SER A C 1
ATOM 667 O O . SER A 1 89 ? -0.535 -16.947 -17.110 1.00 97.12 89 SER A O 1
ATOM 669 N N . PHE A 1 90 ? -0.566 -17.407 -19.300 1.00 98.06 90 PHE A N 1
ATOM 670 C CA . PHE A 1 90 ? -1.088 -18.763 -19.094 1.00 98.06 90 PHE A CA 1
ATOM 671 C C . PHE A 1 90 ? -0.066 -19.687 -18.421 1.00 98.06 90 PHE A C 1
ATOM 673 O O . PHE A 1 90 ? -0.456 -20.538 -17.613 1.00 98.06 90 PHE A O 1
ATOM 680 N N . GLU A 1 91 ? 1.214 -19.488 -18.736 1.00 97.75 91 GLU A N 1
ATOM 681 C CA . GLU A 1 91 ? 2.370 -20.199 -18.190 1.00 97.75 91 GLU A CA 1
ATOM 682 C C . GLU A 1 91 ? 2.722 -19.690 -16.789 1.00 97.75 91 GLU A C 1
ATOM 684 O O . GLU A 1 91 ? 3.048 -20.484 -15.908 1.00 97.75 91 GLU A O 1
ATOM 689 N N . LEU A 1 92 ? 2.616 -18.375 -16.563 1.00 95.75 92 LEU A N 1
ATOM 690 C CA . LEU A 1 92 ? 2.944 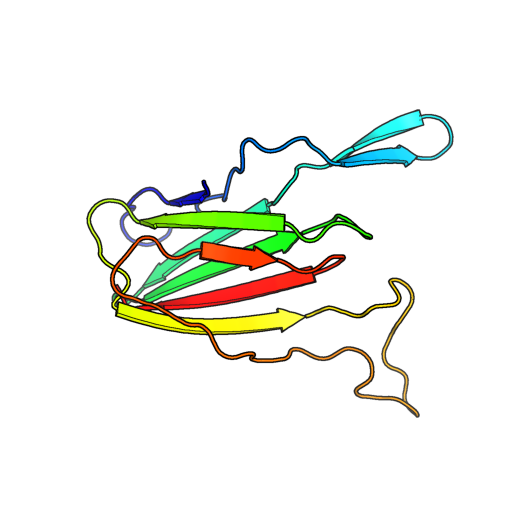-17.732 -15.295 1.00 95.75 92 LEU A CA 1
ATOM 691 C C . LEU A 1 92 ? 1.735 -16.975 -14.737 1.00 95.75 92 LEU A C 1
ATOM 693 O O . LEU A 1 92 ? 1.593 -15.762 -14.891 1.00 95.75 92 LEU A O 1
ATOM 697 N N . ARG A 1 93 ? 0.846 -17.716 -14.073 1.00 96.75 93 ARG A N 1
ATOM 698 C CA . ARG A 1 93 ? -0.479 -17.221 -13.660 1.00 96.75 93 ARG A CA 1
ATOM 699 C C . ARG A 1 93 ? -0.467 -16.299 -12.444 1.00 96.75 93 ARG A C 1
ATOM 701 O O . ARG A 1 93 ? -1.399 -15.521 -12.276 1.00 96.75 93 ARG A O 1
ATOM 708 N N . ASP A 1 94 ? 0.580 -16.386 -11.627 1.00 96.56 94 ASP A N 1
ATOM 709 C CA . ASP A 1 94 ? 0.628 -15.795 -10.286 1.00 96.56 94 ASP A CA 1
ATOM 710 C C . ASP A 1 94 ? 1.830 -14.856 -10.065 1.00 96.56 94 ASP A C 1
ATOM 712 O O . ASP A 1 94 ? 2.228 -14.627 -8.916 1.00 96.56 94 ASP A O 1
ATOM 716 N N . ALA A 1 95 ? 2.419 -14.314 -11.141 1.00 96.62 95 ALA A N 1
ATOM 717 C CA . ALA A 1 95 ? 3.521 -13.345 -11.061 1.00 96.62 95 ALA A CA 1
ATOM 718 C C . ALA A 1 95 ? 3.113 -12.068 -10.317 1.00 96.62 95 ALA A C 1
ATOM 720 O O . ALA A 1 95 ? 3.829 -11.591 -9.437 1.00 96.62 95 ALA A O 1
ATOM 721 N N . VAL A 1 96 ? 1.932 -11.540 -10.638 1.00 97.75 96 VAL A N 1
ATOM 722 C CA . VAL A 1 96 ? 1.351 -10.351 -10.019 1.00 97.75 96 VAL A CA 1
ATOM 723 C C . VAL A 1 96 ? 0.074 -10.767 -9.305 1.00 97.75 96 VAL A C 1
ATOM 725 O O . VAL A 1 96 ? -0.959 -11.021 -9.929 1.00 97.75 96 VAL A O 1
ATOM 728 N N . ARG A 1 97 ? 0.140 -10.847 -7.973 1.00 97.75 97 ARG A N 1
ATOM 729 C CA . ARG A 1 97 ? -0.998 -11.222 -7.127 1.00 97.75 97 ARG A CA 1
ATOM 730 C C . ARG A 1 97 ? -1.042 -10.407 -5.835 1.00 97.75 97 ARG A C 1
ATOM 732 O O . ARG A 1 97 ? 0.009 -9.976 -5.357 1.00 97.75 97 ARG A O 1
ATOM 739 N N . PRO A 1 98 ? -2.228 -10.211 -5.239 1.00 98.06 98 PRO A N 1
ATOM 740 C CA . PRO A 1 98 ? -2.331 -9.547 -3.951 1.00 98.06 98 PRO A CA 1
ATOM 741 C C . PRO A 1 98 ? -1.637 -10.353 -2.847 1.00 98.06 98 PRO A C 1
ATOM 743 O O . PRO A 1 98 ? -1.755 -11.576 -2.783 1.00 98.06 98 PRO A O 1
ATOM 746 N N . GLN A 1 99 ? -0.945 -9.659 -1.951 1.00 97.50 99 GLN A N 1
ATOM 747 C CA . GLN A 1 99 ? -0.303 -10.228 -0.769 1.00 97.50 99 GLN A CA 1
ATOM 748 C C . GLN A 1 99 ? -0.858 -9.558 0.484 1.00 97.50 99 GLN A C 1
ATOM 750 O O . GLN A 1 99 ? -1.127 -8.360 0.468 1.00 97.50 99 GLN A O 1
ATOM 755 N N . THR A 1 100 ? -0.996 -10.305 1.578 1.00 97.38 100 THR A N 1
ATOM 756 C CA . THR A 1 100 ? -1.509 -9.779 2.852 1.00 97.38 100 THR A CA 1
ATOM 757 C C . THR A 1 100 ? -0.387 -9.750 3.889 1.00 97.38 100 THR A C 1
ATOM 759 O O . THR A 1 100 ? -0.263 -10.698 4.665 1.00 97.38 100 THR A O 1
ATOM 762 N N . PRO A 1 101 ? 0.499 -8.733 3.872 1.00 93.62 101 PRO A N 1
ATOM 763 C CA . PRO A 1 101 ? 1.552 -8.630 4.871 1.00 93.62 101 PRO A CA 1
ATOM 764 C C . PRO A 1 101 ? 0.965 -8.306 6.251 1.00 93.62 101 PRO A C 1
ATOM 766 O O . PRO A 1 101 ? -0.148 -7.789 6.373 1.00 93.62 101 PRO A O 1
ATOM 769 N N . ALA A 1 102 ? 1.736 -8.599 7.297 1.00 88.88 102 ALA A N 1
ATOM 770 C CA . ALA A 1 102 ? 1.358 -8.257 8.660 1.00 88.88 102 ALA A CA 1
ATOM 771 C C . ALA A 1 102 ? 1.202 -6.734 8.815 1.00 88.88 102 ALA A C 1
ATOM 773 O O . ALA A 1 102 ? 2.040 -5.961 8.344 1.00 88.88 102 ALA A O 1
ATOM 774 N N . LEU A 1 103 ? 0.127 -6.314 9.485 1.00 87.88 103 LEU A N 1
ATOM 775 C CA . LEU A 1 103 ? -0.117 -4.926 9.867 1.00 87.88 103 LEU A CA 1
ATOM 776 C C . LEU A 1 103 ? 0.038 -4.802 11.383 1.00 87.88 103 LEU A C 1
ATOM 778 O O . LEU A 1 103 ? -0.732 -5.396 12.134 1.00 87.88 103 LEU A O 1
ATOM 782 N N . GLU A 1 104 ? 1.016 -4.021 11.834 1.00 85.75 104 GLU A N 1
ATOM 783 C CA . GLU A 1 104 ? 1.197 -3.739 13.257 1.00 85.75 104 GLU A CA 1
ATOM 784 C C . GLU A 1 104 ? 0.393 -2.505 13.676 1.00 85.75 104 GLU A C 1
ATOM 786 O O . GLU A 1 104 ? 0.539 -1.428 13.097 1.00 85.75 104 GLU A O 1
ATOM 791 N N . ILE A 1 105 ? -0.425 -2.649 14.721 1.00 86.38 105 ILE A N 1
ATOM 792 C CA . ILE A 1 105 ? -1.189 -1.554 15.329 1.00 86.38 105 ILE A CA 1
ATOM 793 C C . ILE A 1 105 ? -0.846 -1.514 16.818 1.00 86.38 105 ILE A C 1
ATOM 795 O O . ILE A 1 105 ? -1.128 -2.456 17.550 1.00 86.38 105 ILE A O 1
ATOM 799 N N . LYS A 1 106 ? -0.192 -0.432 17.258 1.00 80.62 106 LYS A N 1
ATOM 800 C CA . LYS A 1 106 ? 0.390 -0.295 18.609 1.00 80.62 106 LYS A CA 1
ATOM 801 C C . LYS A 1 106 ? -0.348 0.731 19.482 1.00 80.62 106 LYS A C 1
ATOM 803 O O . LYS A 1 106 ? 0.284 1.459 20.236 1.00 80.62 106 LYS A O 1
ATOM 808 N N . GLY A 1 107 ? -1.672 0.844 19.337 1.00 70.50 107 GLY A N 1
ATOM 809 C CA . GLY A 1 107 ? -2.511 1.743 20.152 1.00 70.50 107 GLY A CA 1
ATOM 810 C C . GLY A 1 107 ? -2.291 3.251 19.935 1.00 70.50 107 GLY A C 1
ATOM 811 O O . GLY A 1 107 ? -2.863 4.054 20.664 1.00 70.50 107 GLY A O 1
ATOM 812 N N . GLY A 1 108 ? -1.476 3.637 18.949 1.00 73.12 108 GLY A N 1
ATOM 813 C CA . GLY A 1 108 ? -1.253 5.018 18.507 1.00 73.12 108 GLY A CA 1
ATOM 814 C C . GLY A 1 108 ? -1.717 5.244 17.061 1.00 73.12 108 GLY A C 1
ATOM 815 O O . GLY A 1 108 ? -2.399 4.382 16.498 1.00 73.12 108 GLY A O 1
ATOM 816 N N . PRO A 1 109 ? -1.339 6.371 16.430 1.00 77.88 109 PRO A N 1
ATOM 817 C CA . PRO A 1 109 ? -1.718 6.658 15.051 1.00 77.88 109 PRO A CA 1
ATOM 818 C C . PRO A 1 109 ? -1.271 5.548 14.100 1.00 77.88 109 PRO A C 1
ATOM 820 O O . PRO A 1 109 ? -0.101 5.151 14.079 1.00 77.88 109 PRO A O 1
ATOM 823 N N . VAL A 1 110 ? -2.200 5.035 13.293 1.00 87.06 110 VAL A N 1
ATOM 824 C CA . VAL A 1 110 ? -1.886 3.962 12.347 1.00 87.06 110 VAL A CA 1
ATOM 825 C C . VAL A 1 110 ? -1.111 4.554 11.181 1.00 87.06 110 VAL A C 1
ATOM 827 O O . VAL A 1 110 ? -1.590 5.448 10.492 1.00 87.06 110 VAL A O 1
ATOM 830 N N . THR A 1 111 ? 0.094 4.047 10.937 1.00 88.50 111 THR A N 1
ATOM 831 C CA . THR A 1 111 ? 0.928 4.484 9.815 1.00 88.50 111 THR A CA 1
ATOM 832 C C . THR A 1 111 ? 0.902 3.441 8.708 1.00 88.50 111 THR A C 1
ATOM 834 O O . THR A 1 111 ? 1.268 2.288 8.916 1.00 88.50 111 THR A O 1
ATOM 837 N N . GLY A 1 112 ? 0.478 3.853 7.514 1.00 89.12 112 GLY A N 1
ATOM 838 C CA . GLY A 1 112 ? 0.536 3.039 6.308 1.00 89.12 112 GLY A CA 1
ATOM 839 C C . GLY A 1 112 ? 1.838 3.259 5.541 1.00 89.12 112 GLY A C 1
ATOM 840 O O . GLY A 1 112 ? 2.193 4.399 5.228 1.00 89.12 112 GLY A O 1
ATOM 841 N N . THR A 1 113 ? 2.510 2.162 5.189 1.00 92.50 113 THR A N 1
ATOM 842 C CA . THR A 1 113 ? 3.639 2.145 4.249 1.00 92.50 113 THR A CA 1
ATOM 843 C C . THR A 1 113 ? 3.159 1.610 2.903 1.00 92.50 113 THR A C 1
ATOM 845 O O . THR A 1 113 ? 2.731 0.462 2.792 1.00 92.50 113 THR A O 1
ATOM 848 N N . PHE A 1 114 ? 3.225 2.446 1.870 1.00 93.88 114 PHE A N 1
ATOM 849 C CA . PHE A 1 114 ? 2.734 2.159 0.525 1.00 93.88 114 PHE A CA 1
ATOM 850 C C . PHE A 1 114 ? 3.922 1.972 -0.415 1.00 93.88 114 PHE A C 1
ATOM 852 O O . PHE A 1 114 ? 4.665 2.918 -0.690 1.00 93.88 114 PHE A O 1
ATOM 859 N N . ARG A 1 115 ? 4.109 0.740 -0.894 1.00 95.62 115 ARG A N 1
ATOM 860 C CA . ARG A 1 115 ? 5.205 0.365 -1.801 1.00 95.62 115 ARG A CA 1
ATOM 861 C C . ARG A 1 115 ? 5.129 1.137 -3.129 1.00 95.62 115 ARG A C 1
ATOM 863 O O . ARG A 1 115 ? 4.060 1.667 -3.445 1.00 95.62 115 ARG A O 1
ATOM 870 N N . PRO A 1 116 ? 6.217 1.216 -3.908 1.00 95.62 116 PRO A N 1
ATOM 871 C CA . PRO A 1 116 ? 6.150 1.741 -5.267 1.00 95.62 116 PRO A CA 1
ATOM 872 C C . PRO A 1 116 ? 5.162 0.934 -6.121 1.00 95.62 116 PRO A C 1
ATOM 874 O O . PRO A 1 116 ? 4.945 -0.246 -5.839 1.00 95.62 116 PRO A O 1
ATOM 877 N N . ALA A 1 117 ? 4.559 1.573 -7.126 1.00 96.06 117 ALA A N 1
ATOM 878 C CA . ALA A 1 117 ? 3.638 0.978 -8.093 1.00 96.06 117 ALA A CA 1
ATOM 879 C C . ALA A 1 117 ? 2.640 0.023 -7.415 1.00 96.06 117 ALA A C 1
ATOM 881 O O . ALA A 1 117 ? 2.613 -1.180 -7.686 1.00 96.06 117 ALA A O 1
ATOM 882 N N . SER A 1 118 ? 1.887 0.543 -6.441 1.00 97.31 118 SER A N 1
ATOM 883 C CA . SER A 1 118 ? 1.051 -0.300 -5.587 1.00 97.31 118 SER A CA 1
ATOM 884 C C . SER A 1 118 ? -0.365 0.212 -5.400 1.00 97.31 118 SER A C 1
ATOM 886 O O . SER A 1 118 ? -0.638 1.418 -5.387 1.00 97.31 118 SER A O 1
ATOM 888 N N . VAL A 1 119 ? -1.257 -0.756 -5.198 1.00 97.56 119 VAL A N 1
ATOM 889 C CA . VAL A 1 119 ? -2.602 -0.550 -4.669 1.00 97.56 119 VAL A CA 1
ATOM 890 C C . VAL A 1 119 ? -2.721 -1.344 -3.375 1.00 97.56 119 VAL A C 1
ATOM 892 O O . VAL A 1 119 ? -2.534 -2.560 -3.366 1.00 97.56 119 VAL A O 1
ATOM 895 N N . SER A 1 120 ? -3.055 -0.662 -2.286 1.00 97.44 120 SER A N 1
ATOM 896 C CA . SER A 1 120 ? -3.230 -1.256 -0.963 1.00 97.44 120 SER A CA 1
ATOM 897 C C . SER A 1 120 ? -4.673 -1.110 -0.507 1.00 97.44 120 SER A C 1
ATOM 899 O O . SER A 1 120 ? -5.184 0.004 -0.418 1.00 97.44 120 SER A O 1
ATOM 901 N N . LYS A 1 121 ? -5.317 -2.221 -0.158 1.00 97.19 121 LYS A N 1
ATOM 902 C CA . LYS A 1 121 ? -6.588 -2.257 0.565 1.00 97.19 121 LYS A CA 1
ATOM 903 C C . LYS A 1 121 ? -6.305 -2.523 2.038 1.00 97.19 121 LYS A C 1
ATOM 905 O O . LYS A 1 121 ? -5.701 -3.529 2.380 1.00 97.19 121 LYS A O 1
ATOM 910 N N . MET A 1 122 ? -6.776 -1.649 2.908 1.00 95.19 122 MET A N 1
ATOM 911 C CA . MET A 1 122 ? -6.723 -1.785 4.357 1.00 95.19 122 MET A CA 1
ATOM 912 C C . MET A 1 122 ? -8.146 -1.940 4.878 1.00 95.19 122 MET A C 1
ATOM 914 O O . MET A 1 122 ? -9.021 -1.146 4.538 1.00 95.19 122 MET A O 1
ATOM 918 N N . VAL A 1 123 ? -8.377 -2.968 5.686 1.00 95.00 123 VAL A N 1
ATOM 919 C CA . VAL A 1 123 ? -9.614 -3.148 6.451 1.00 95.00 123 VAL A CA 1
ATOM 920 C C . VAL A 1 123 ? -9.245 -2.952 7.911 1.00 95.00 123 VAL A C 1
ATOM 922 O O . VAL A 1 123 ? -8.430 -3.706 8.436 1.00 95.00 123 VAL A O 1
ATOM 925 N N . LEU A 1 124 ? -9.781 -1.904 8.524 1.00 92.88 124 LEU A N 1
ATOM 926 C CA . LEU A 1 124 ? -9.422 -1.431 9.856 1.00 92.88 124 LEU A CA 1
ATOM 927 C C . LEU A 1 124 ? -10.667 -1.466 10.745 1.00 92.88 124 LEU A C 1
ATOM 929 O O . LEU A 1 124 ? -11.699 -0.911 10.371 1.00 92.88 124 LEU A O 1
ATOM 933 N N . ASN A 1 125 ? -10.566 -2.099 11.906 1.00 93.00 125 ASN A N 1
ATOM 934 C CA . ASN A 1 125 ? -11.634 -2.136 12.901 1.00 93.00 125 ASN A CA 1
ATOM 935 C C . ASN A 1 125 ? -11.542 -0.889 13.788 1.00 93.00 125 ASN A C 1
ATOM 937 O O . ASN A 1 125 ? -10.445 -0.555 14.245 1.00 93.00 125 ASN A O 1
ATOM 941 N N . LEU A 1 126 ? -12.675 -0.202 13.967 1.00 89.81 126 LEU A N 1
ATOM 942 C CA . LEU A 1 126 ? -12.834 1.067 14.690 1.00 89.81 126 LEU A CA 1
ATOM 943 C C . LEU A 1 126 ? -13.483 0.904 16.073 1.00 89.81 126 LEU A C 1
ATOM 945 O O . LEU A 1 126 ? -14.261 -0.062 16.259 1.00 89.81 126 LEU A O 1
#

Sequence (126 aa):
MICIPHTRAGSRCEPSSPRRGINYDRDGKPASFWGLKGSASVRDKALVLTVVNPSVSETRVAEINVRSANISSGTVTVLTHSDIHAHNSFELRDAVRPQTPALEIKGGPVTGTFRPASVSKMVLNL